Protein AF-A0A452TYU4-F1 (afdb_monomer)

Mean predicted aligned error: 11.3 Å

Organism: Ursus maritimus (NCBI:txid29073)

Radius of gyration: 19.96 Å; Cα contacts (8 Å, |Δi|>4): 278; chains: 1; bounding box: 40×35×86 Å

Nearest PDB structures (foldseek):
  3mff-assembly1_A  TM=8.839E-01  e=4.891E-10  Homo sapiens
  5sws-assembly1_D  TM=8.456E-01  e=1.668E-09  Mus musculus
  5m02-assembly1_G  TM=8.700E-01  e=4.070E-09  Mus musculus
  5m00-assembly1_G  TM=7.219E-01  e=1.577E-09  Mus musculus
  4y19-assembly1_D  TM=7.820E-01  e=5.087E-09  Homo sapiens

pLDDT: mean 77.25, std 19.52, range [31.3, 97.19]

Secondary structure (DSSP, 8-state):
-----EEEEEEEEEEE--S-------EEE-SEEEEETT--EEEEEE---SSEEEEEEEEE-TTS--EEEEEEETT-SEEEETTEEEEEETTTTEEEEEESS--GGG-EEEEEEEEE-----------------

Structure (mmCIF, N/CA/C/O backbone):
data_AF-A0A452TYU4-F1
#
_entry.id   AF-A0A452TYU4-F1
#
loop_
_atom_site.group_PDB
_atom_site.id
_atom_site.type_symbol
_atom_site.label_atom_id
_atom_site.label_alt_id
_atom_site.label_comp_id
_atom_site.label_asym_id
_atom_site.label_entity_id
_atom_site.label_seq_id
_atom_site.pdbx_PDB_ins_code
_atom_site.Cartn_x
_atom_site.Cartn_y
_atom_site.Cartn_z
_atom_site.occupancy
_atom_site.B_iso_or_equiv
_atom_site.auth_seq_id
_atom_site.auth_comp_id
_atom_site.auth_asym_id
_atom_site.auth_atom_id
_atom_site.pdbx_PDB_model_num
ATOM 1 N N . MET A 1 1 ? -8.936 6.038 33.066 1.00 39.97 1 MET A N 1
ATOM 2 C CA . MET A 1 1 ? -7.972 5.039 32.556 1.00 39.97 1 MET A CA 1
ATOM 3 C C . MET A 1 1 ? -8.302 4.795 31.084 1.00 39.97 1 MET A C 1
ATOM 5 O O . MET A 1 1 ? -9.260 4.090 30.797 1.00 39.97 1 MET A O 1
ATOM 9 N N . GLY A 1 2 ? -7.642 5.500 30.159 1.00 51.66 2 GLY A N 1
ATOM 10 C CA . GLY A 1 2 ? -7.923 5.370 28.723 1.00 51.66 2 GLY A CA 1
ATOM 11 C C . GLY A 1 2 ? -7.405 4.030 28.211 1.00 51.66 2 GLY A C 1
ATOM 12 O O . GLY A 1 2 ? -6.252 3.688 28.461 1.00 51.66 2 GLY A O 1
ATOM 13 N N . LYS A 1 3 ? -8.260 3.245 27.555 1.00 53.28 3 LYS A N 1
ATOM 14 C CA . LYS A 1 3 ? -7.844 2.005 26.896 1.00 53.28 3 LYS A CA 1
ATOM 15 C C . LYS A 1 3 ? -6.925 2.412 25.739 1.00 53.28 3 LYS A C 1
ATOM 17 O O . LYS A 1 3 ? -7.378 3.124 24.851 1.00 53.28 3 LYS A O 1
ATOM 22 N N . ASN A 1 4 ? -5.651 2.024 25.771 1.00 58.53 4 ASN A N 1
ATOM 23 C CA . ASN A 1 4 ? -4.775 2.178 24.609 1.00 58.53 4 ASN A CA 1
ATOM 24 C C . ASN A 1 4 ? -5.300 1.231 23.528 1.00 58.53 4 ASN A C 1
ATOM 26 O O . ASN A 1 4 ? -5.171 0.016 23.673 1.00 58.53 4 ASN A O 1
ATOM 30 N N . LEU A 1 5 ? -5.970 1.774 22.514 1.00 71.94 5 LEU A N 1
ATOM 31 C CA . LEU A 1 5 ? -6.495 0.987 21.409 1.00 71.94 5 LEU A CA 1
AT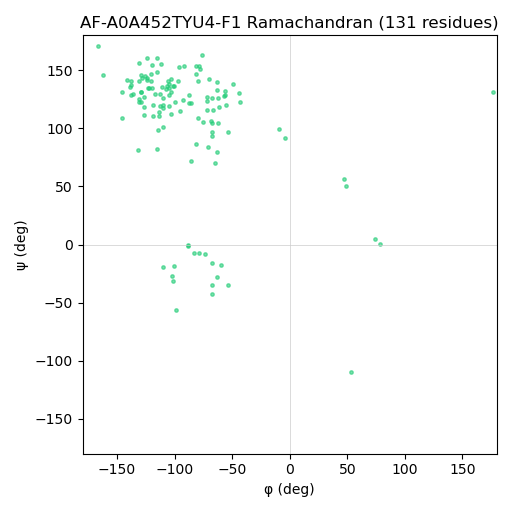OM 32 C C . LEU A 1 5 ? -5.400 0.866 20.344 1.00 71.94 5 LEU A C 1
ATOM 34 O O . LEU A 1 5 ? -4.842 1.865 19.888 1.00 71.94 5 LEU A O 1
ATOM 38 N N . GLU A 1 6 ? -5.044 -0.373 20.024 1.00 81.12 6 GLU A N 1
ATOM 39 C CA . GLU A 1 6 ? -3.992 -0.723 19.070 1.00 81.12 6 GLU A CA 1
ATOM 40 C C . GLU A 1 6 ? -4.639 -1.170 17.758 1.00 81.12 6 GLU A C 1
ATOM 42 O O . GLU A 1 6 ? -5.669 -1.845 17.768 1.00 81.12 6 GLU A O 1
ATOM 47 N N . SER A 1 7 ? -4.027 -0.798 16.638 1.00 79.81 7 SER A N 1
ATOM 48 C CA . SER A 1 7 ? -4.420 -1.239 15.302 1.00 79.81 7 SER A CA 1
ATOM 49 C C . SER A 1 7 ? -3.405 -2.230 14.760 1.00 79.81 7 SER A C 1
ATOM 51 O O . SER A 1 7 ? -2.200 -1.984 14.847 1.00 79.81 7 SER A O 1
ATOM 53 N N . LEU A 1 8 ? -3.889 -3.337 14.199 1.00 82.69 8 LEU A N 1
ATOM 54 C CA . LEU A 1 8 ? -3.044 -4.378 13.618 1.00 82.69 8 LEU A CA 1
ATOM 55 C C . LEU A 1 8 ? -3.060 -4.275 12.094 1.00 82.69 8 LEU A C 1
ATOM 57 O O . LEU A 1 8 ? -4.079 -4.545 11.459 1.00 82.69 8 LEU A O 1
ATOM 61 N N . LEU A 1 9 ? -1.924 -3.902 11.514 1.00 82.62 9 LEU A N 1
ATOM 62 C CA . LEU A 1 9 ? -1.751 -3.792 10.070 1.00 82.62 9 LEU A CA 1
ATOM 63 C C . LEU A 1 9 ? -0.925 -4.983 9.582 1.00 82.62 9 LEU A C 1
ATOM 65 O O . LEU A 1 9 ? 0.219 -5.168 10.002 1.00 82.62 9 LEU A O 1
ATOM 69 N N . LEU A 1 10 ? -1.509 -5.794 8.705 1.00 82.12 10 LEU A N 1
ATOM 70 C CA . LEU A 1 10 ? -0.835 -6.908 8.035 1.00 82.12 10 LEU A CA 1
ATOM 71 C C . LEU A 1 10 ? -0.556 -6.521 6.585 1.00 82.12 10 LEU A C 1
ATOM 73 O O . LEU A 1 10 ? -1.412 -5.899 5.967 1.00 82.12 10 LEU A O 1
ATOM 77 N N . SER A 1 11 ? 0.603 -6.881 6.036 1.00 78.69 11 SER A N 1
ATOM 78 C CA . SER A 1 11 ? 0.962 -6.550 4.650 1.00 78.69 11 SER A CA 1
ATOM 79 C C . SER A 1 11 ? 1.144 -7.810 3.790 1.00 78.69 11 SER A C 1
ATOM 81 O O . SER A 1 11 ? 1.821 -8.751 4.204 1.00 78.69 11 SER A O 1
ATOM 83 N N . LEU A 1 12 ? 0.489 -7.860 2.621 1.00 75.06 12 LEU A N 1
ATOM 84 C CA . LEU A 1 12 ? 0.662 -8.895 1.588 1.00 75.06 12 LEU A CA 1
ATOM 85 C C . LEU A 1 12 ? 0.916 -8.278 0.204 1.00 75.06 12 LEU A C 1
ATOM 87 O O . LEU A 1 12 ? 0.364 -7.232 -0.129 1.00 75.06 12 LEU A O 1
ATOM 91 N N . THR A 1 13 ? 1.725 -8.917 -0.641 1.00 65.81 13 THR A N 1
ATOM 92 C CA . THR A 1 13 ? 1.973 -8.417 -2.004 1.00 65.81 13 THR A CA 1
ATOM 93 C C . THR A 1 13 ? 1.652 -9.454 -3.060 1.00 65.81 13 THR A C 1
ATOM 95 O O . THR A 1 13 ? 1.950 -10.633 -2.883 1.00 65.81 13 THR A O 1
ATOM 98 N N . PHE A 1 14 ? 1.077 -9.002 -4.173 1.00 69.75 14 PHE A N 1
ATOM 99 C CA . PHE A 1 14 ? 0.751 -9.850 -5.314 1.00 69.75 14 PHE A CA 1
ATOM 100 C C . PHE A 1 14 ? 1.304 -9.250 -6.614 1.00 69.75 14 PHE A C 1
ATOM 102 O O . PHE A 1 14 ? 1.085 -8.072 -6.898 1.00 69.75 14 PHE A O 1
ATOM 109 N N . SER A 1 15 ? 1.985 -10.081 -7.409 1.00 68.81 15 SER A N 1
ATOM 110 C CA . SER A 1 15 ? 2.392 -9.774 -8.787 1.00 68.81 15 SER A CA 1
ATOM 111 C C . SER A 1 15 ? 1.404 -10.422 -9.756 1.00 68.81 15 SER A C 1
ATOM 113 O O . SER A 1 15 ? 1.199 -11.637 -9.704 1.00 68.81 15 SER A O 1
ATOM 115 N N . PHE A 1 16 ? 0.777 -9.629 -10.628 1.00 66.31 16 PHE A N 1
ATOM 116 C CA . PHE A 1 16 ? -0.094 -10.125 -11.698 1.00 66.31 16 PHE A CA 1
ATOM 117 C C . PHE A 1 16 ? 0.536 -9.795 -13.057 1.00 66.31 16 PHE A C 1
ATOM 119 O O . PHE A 1 16 ? 0.186 -8.806 -13.700 1.00 66.31 16 PHE A O 1
ATOM 126 N N . CYS A 1 17 ? 1.478 -10.636 -13.491 1.00 61.59 17 CYS A N 1
ATOM 127 C CA . CYS A 1 17 ? 2.111 -10.555 -14.809 1.00 61.59 17 CYS A CA 1
ATOM 128 C C . CYS A 1 17 ? 1.712 -11.785 -15.642 1.00 61.59 17 CYS A C 1
ATOM 130 O O . CYS A 1 17 ? 2.047 -12.921 -15.307 1.00 61.59 17 CYS A O 1
ATOM 132 N N . THR A 1 18 ? 0.960 -11.577 -16.727 1.00 56.34 18 THR A N 1
ATOM 133 C CA . THR A 1 18 ? 0.542 -12.640 -17.657 1.00 56.34 18 THR A CA 1
ATOM 134 C C . THR A 1 18 ? 1.624 -12.867 -18.716 1.00 56.34 18 THR A C 1
ATOM 136 O O . THR A 1 18 ? 1.476 -12.476 -19.867 1.00 56.34 18 THR A O 1
ATOM 139 N N . GLY A 1 19 ? 2.750 -13.459 -18.315 1.00 53.16 19 GLY A N 1
ATOM 140 C CA . GLY A 1 19 ? 3.853 -13.846 -19.203 1.00 53.16 19 GLY A CA 1
ATOM 141 C C . GLY A 1 19 ? 5.023 -14.416 -18.399 1.00 53.16 19 GLY A C 1
ATOM 142 O O . GLY A 1 19 ? 5.375 -13.831 -17.382 1.00 53.16 19 GLY A O 1
ATOM 143 N N . PHE A 1 20 ? 5.554 -15.577 -18.820 1.00 45.56 20 PHE A N 1
ATOM 144 C CA . PHE A 1 20 ? 6.578 -16.412 -18.155 1.00 45.56 20 PHE A CA 1
ATOM 145 C C . PHE A 1 20 ? 7.263 -15.775 -16.931 1.00 45.56 20 PHE A C 1
ATOM 147 O O . PHE A 1 20 ? 8.217 -15.005 -17.047 1.00 45.56 20 PHE A O 1
ATOM 154 N N . SER A 1 21 ? 6.798 -16.156 -15.743 1.00 46.94 21 SER A N 1
ATOM 155 C CA . SER A 1 21 ? 7.348 -15.733 -14.461 1.00 46.94 21 SER A CA 1
ATOM 156 C C . SER A 1 21 ? 8.755 -16.306 -14.256 1.00 46.94 21 SER A C 1
ATOM 158 O O . SER A 1 21 ? 8.937 -17.433 -13.798 1.00 46.94 21 SER A O 1
ATOM 160 N N . ARG A 1 22 ? 9.796 -15.522 -14.559 1.00 49.34 22 ARG A N 1
ATOM 161 C CA . ARG A 1 22 ? 11.106 -15.734 -13.925 1.00 49.34 22 ARG A CA 1
ATOM 162 C C . ARG A 1 22 ? 11.038 -15.103 -12.541 1.00 49.34 22 ARG A C 1
ATOM 164 O O . ARG A 1 22 ? 10.974 -13.886 -12.448 1.00 49.34 22 ARG A O 1
ATOM 171 N N . GLY A 1 23 ? 11.012 -15.970 -11.524 1.00 53.91 23 GLY A N 1
ATOM 172 C CA . GLY A 1 23 ? 11.017 -15.693 -10.081 1.00 53.91 23 GLY A CA 1
ATOM 173 C C . GLY A 1 23 ? 11.160 -14.225 -9.687 1.00 53.91 23 GLY A C 1
ATOM 174 O O . GLY A 1 23 ? 12.273 -13.732 -9.525 1.00 53.91 23 GLY A O 1
ATOM 175 N N . GLU A 1 24 ? 10.024 -13.552 -9.521 1.00 52.56 24 GLU A N 1
ATOM 176 C CA . GLU A 1 24 ? 9.966 -12.237 -8.895 1.00 52.56 24 GLU A CA 1
ATOM 177 C C . GLU A 1 24 ? 9.874 -12.416 -7.379 1.00 52.56 24 GLU A C 1
ATOM 179 O O . GLU A 1 24 ? 8.956 -13.064 -6.874 1.00 52.56 24 GLU A O 1
ATOM 184 N N . THR A 1 25 ? 10.833 -11.847 -6.653 1.00 52.38 25 THR A N 1
ATOM 185 C CA . THR A 1 25 ? 10.807 -11.793 -5.190 1.00 52.38 25 THR A CA 1
ATOM 186 C C . THR A 1 25 ? 10.209 -10.458 -4.781 1.00 52.38 25 THR A C 1
ATOM 188 O O . THR A 1 25 ? 10.793 -9.408 -5.044 1.00 52.38 25 THR A O 1
ATOM 191 N N . VAL A 1 26 ? 9.047 -10.504 -4.138 1.00 50.97 26 VAL A N 1
ATOM 192 C CA . VAL A 1 26 ? 8.345 -9.321 -3.648 1.00 50.97 26 VAL A CA 1
ATOM 193 C C . VAL A 1 26 ? 8.406 -9.322 -2.130 1.00 50.97 26 VAL A C 1
ATOM 195 O O . VAL A 1 26 ? 8.055 -10.316 -1.497 1.00 50.97 26 VAL A O 1
ATOM 198 N N . GLU A 1 27 ? 8.886 -8.227 -1.546 1.00 56.81 27 GLU A N 1
ATOM 199 C CA . GLU A 1 27 ? 9.069 -8.116 -0.103 1.00 56.81 27 GLU A CA 1
ATOM 200 C C . GLU A 1 27 ? 8.362 -6.866 0.426 1.00 56.81 27 GLU A C 1
ATOM 202 O O . GLU A 1 27 ? 8.686 -5.733 0.059 1.00 56.81 27 GLU A O 1
ATOM 207 N N . GLN A 1 28 ? 7.390 -7.091 1.309 1.00 52.03 28 GLN A N 1
ATOM 208 C CA . GLN A 1 28 ? 6.737 -6.048 2.086 1.00 52.03 28 GLN A CA 1
ATOM 209 C C . GLN A 1 28 ? 7.202 -6.112 3.535 1.00 52.03 28 GLN A C 1
ATOM 211 O O . GLN A 1 28 ? 7.297 -7.184 4.138 1.00 52.03 28 GLN A O 1
ATOM 216 N N . ARG A 1 29 ? 7.491 -4.944 4.109 1.00 64.31 29 ARG A N 1
ATOM 217 C CA . ARG A 1 29 ? 7.891 -4.822 5.511 1.00 64.31 29 ARG A CA 1
ATOM 218 C C . ARG A 1 29 ? 7.207 -3.625 6.176 1.00 64.31 29 ARG A C 1
ATOM 220 O O . ARG A 1 29 ? 7.142 -2.548 5.572 1.00 64.31 29 ARG A O 1
ATOM 227 N N . PRO A 1 30 ? 6.782 -3.773 7.444 1.00 64.38 30 PRO A N 1
ATOM 228 C CA . PRO A 1 30 ? 6.762 -5.012 8.239 1.00 64.38 30 PRO A CA 1
ATOM 229 C C . PRO A 1 30 ? 5.582 -5.929 7.859 1.00 64.38 30 PRO A C 1
ATOM 231 O O . PRO A 1 30 ? 4.520 -5.450 7.464 1.00 64.38 30 PRO A O 1
ATOM 234 N N . SER A 1 31 ? 5.743 -7.245 8.022 1.00 71.94 31 SER A N 1
ATOM 235 C CA . SER A 1 31 ? 4.667 -8.233 7.809 1.00 71.94 31 SER A CA 1
ATOM 236 C C . SER A 1 31 ? 3.502 -8.054 8.787 1.00 71.94 31 SER A C 1
ATOM 238 O O . SER A 1 31 ? 2.357 -8.387 8.486 1.00 71.94 31 SER A O 1
ATOM 240 N N . THR A 1 32 ? 3.785 -7.511 9.970 1.00 75.06 32 THR A N 1
ATOM 241 C CA . THR A 1 32 ? 2.798 -7.160 10.989 1.00 75.06 32 THR A CA 1
ATOM 242 C C . THR A 1 32 ? 3.258 -5.910 11.727 1.00 75.06 32 THR A C 1
ATOM 244 O O . THR A 1 32 ? 4.403 -5.840 12.174 1.00 75.06 32 THR A O 1
ATOM 247 N N . LEU A 1 33 ? 2.368 -4.932 11.878 1.00 81.88 33 LEU A N 1
ATOM 248 C CA . LEU A 1 33 ? 2.618 -3.703 12.621 1.00 81.88 33 LEU A CA 1
ATOM 249 C C . LEU A 1 33 ? 1.485 -3.461 13.621 1.00 81.88 33 LEU A C 1
ATOM 251 O O . LEU A 1 33 ? 0.327 -3.362 13.223 1.00 81.88 33 LEU A O 1
ATOM 255 N N . SER A 1 34 ? 1.830 -3.345 14.906 1.00 84.44 34 SER A N 1
ATOM 256 C CA . SER A 1 34 ? 0.921 -2.825 15.935 1.00 84.44 34 SER A CA 1
ATOM 257 C C . SER A 1 34 ? 1.144 -1.328 16.067 1.00 84.44 34 SER A C 1
ATOM 259 O O . SER A 1 34 ? 2.271 -0.886 16.302 1.00 84.44 34 SER A O 1
ATOM 261 N N . VAL A 1 35 ? 0.081 -0.550 15.903 1.00 84.44 35 VAL A N 1
ATOM 262 C CA . VAL A 1 35 ? 0.136 0.911 15.918 1.00 84.44 35 VAL A CA 1
ATOM 263 C C . VAL A 1 35 ? -0.862 1.439 16.928 1.00 84.44 35 VAL A C 1
ATOM 265 O O . VAL A 1 35 ? -2.056 1.156 16.848 1.00 84.44 35 VAL A O 1
ATOM 268 N N . ARG A 1 36 ? -0.386 2.285 17.838 1.00 86.69 36 ARG A N 1
ATOM 269 C CA . ARG A 1 36 ? -1.263 3.027 18.742 1.00 86.69 36 ARG A CA 1
ATOM 270 C C . ARG A 1 36 ? -2.164 3.969 17.967 1.00 86.69 36 ARG A C 1
ATOM 272 O O . ARG A 1 36 ? -1.696 4.667 17.066 1.00 86.69 36 ARG A O 1
ATOM 279 N N . GLN A 1 37 ? -3.416 4.058 18.397 1.00 88.00 37 GLN A N 1
ATOM 280 C CA . GLN A 1 37 ? -4.345 5.046 17.871 1.00 88.00 37 GLN A CA 1
ATOM 281 C C . GLN A 1 37 ? -3.726 6.458 17.865 1.00 88.00 37 GLN A C 1
ATOM 283 O O . GLN A 1 37 ? -3.027 6.860 18.802 1.00 88.00 37 GLN A O 1
ATOM 288 N N . GLY A 1 38 ? -3.956 7.195 16.782 1.00 87.88 38 GLY A N 1
ATOM 289 C CA . GLY A 1 38 ? -3.453 8.551 16.573 1.00 87.88 38 GLY A CA 1
ATOM 290 C C . GLY A 1 38 ? -1.988 8.646 16.145 1.00 87.88 38 GLY A C 1
ATOM 291 O O . GLY A 1 38 ? -1.468 9.744 15.956 1.00 87.88 38 GLY A O 1
ATOM 292 N N . ARG A 1 39 ? -1.284 7.518 15.983 1.00 90.94 39 ARG A N 1
ATOM 293 C CA . ARG A 1 39 ? 0.075 7.496 15.420 1.00 90.94 39 ARG A CA 1
ATOM 294 C C . ARG A 1 39 ? 0.034 7.283 13.917 1.00 90.94 39 ARG A C 1
ATOM 296 O O . ARG A 1 39 ? -0.896 6.680 13.388 1.00 90.94 39 ARG A O 1
ATOM 303 N N . SER A 1 40 ? 1.066 7.759 13.235 1.00 92.56 40 SER A N 1
ATOM 304 C CA . SER A 1 40 ? 1.257 7.459 11.821 1.00 92.56 40 SER A CA 1
ATOM 305 C C . SER A 1 40 ? 1.904 6.090 11.647 1.00 92.56 40 SER A C 1
ATOM 307 O O . SER A 1 40 ? 2.741 5.680 12.455 1.00 92.56 40 SER A O 1
ATOM 309 N N . SER A 1 41 ? 1.544 5.404 10.573 1.00 90.94 41 SER A N 1
ATOM 310 C CA . SER A 1 41 ? 2.110 4.118 10.188 1.00 90.94 41 SER A CA 1
ATOM 311 C C . SER A 1 41 ? 2.515 4.116 8.722 1.00 90.94 41 SER A C 1
ATOM 313 O O . SER A 1 41 ? 2.035 4.930 7.932 1.00 90.94 41 SER A O 1
ATOM 315 N N . VAL A 1 42 ? 3.455 3.236 8.378 1.00 92.44 42 VAL A N 1
ATOM 316 C CA . VAL A 1 42 ? 3.993 3.117 7.021 1.00 92.44 42 VAL A CA 1
ATOM 317 C C . VAL A 1 42 ? 4.100 1.646 6.652 1.00 92.44 42 VAL A C 1
ATOM 319 O O . VAL A 1 42 ? 4.690 0.859 7.394 1.00 92.44 42 VAL A O 1
ATOM 322 N N . ILE A 1 43 ? 3.560 1.295 5.490 1.00 91.75 43 ILE A N 1
ATOM 323 C CA . ILE A 1 43 ? 3.662 -0.029 4.883 1.00 91.75 43 ILE A CA 1
ATOM 324 C C . ILE A 1 43 ? 4.505 0.114 3.619 1.00 91.75 43 ILE A C 1
ATOM 326 O O . ILE A 1 43 ? 4.143 0.865 2.715 1.00 91.75 43 ILE A O 1
ATOM 330 N N . ASN A 1 44 ? 5.643 -0.579 3.562 1.00 90.00 44 ASN A N 1
ATOM 331 C CA . ASN A 1 44 ? 6.582 -0.501 2.443 1.00 90.00 44 ASN A CA 1
ATOM 332 C C . ASN A 1 44 ? 6.492 -1.742 1.566 1.00 90.00 44 ASN A C 1
ATOM 334 O O . ASN A 1 44 ? 6.469 -2.847 2.099 1.00 90.00 44 ASN A O 1
ATOM 338 N N . CYS A 1 45 ? 6.534 -1.548 0.252 1.00 87.31 45 CYS A N 1
ATOM 339 C CA . CYS A 1 45 ? 6.518 -2.569 -0.785 1.00 87.31 45 CYS A CA 1
ATOM 340 C C . CYS A 1 45 ? 7.646 -2.311 -1.791 1.00 87.31 45 CYS A C 1
ATOM 342 O O . CYS A 1 45 ? 7.661 -1.273 -2.454 1.00 87.31 45 CYS A O 1
ATOM 344 N N . SER A 1 46 ? 8.529 -3.288 -1.972 1.00 85.88 46 SER A N 1
ATOM 345 C CA . SER A 1 46 ? 9.494 -3.297 -3.076 1.00 85.88 46 SER A CA 1
ATOM 346 C C . SER A 1 46 ? 9.009 -4.230 -4.181 1.00 85.88 46 SER A C 1
ATOM 348 O O . SER A 1 46 ? 8.551 -5.332 -3.889 1.00 85.88 46 SER A O 1
ATOM 350 N N . TYR A 1 47 ? 9.120 -3.809 -5.440 1.00 80.81 47 TYR A N 1
ATOM 351 C CA . TYR A 1 47 ? 8.736 -4.608 -6.609 1.00 80.81 47 TYR A CA 1
ATOM 352 C C . TYR A 1 47 ? 9.918 -4.766 -7.580 1.00 80.81 47 TYR A C 1
ATOM 354 O O . TYR A 1 47 ? 10.902 -4.034 -7.501 1.00 80.81 47 TYR A O 1
ATOM 362 N N . SER A 1 48 ? 9.877 -5.754 -8.473 1.00 74.56 48 SER A N 1
ATOM 363 C CA . SER A 1 48 ? 10.982 -6.043 -9.408 1.00 74.56 48 SER A CA 1
ATOM 364 C C . SER A 1 48 ? 10.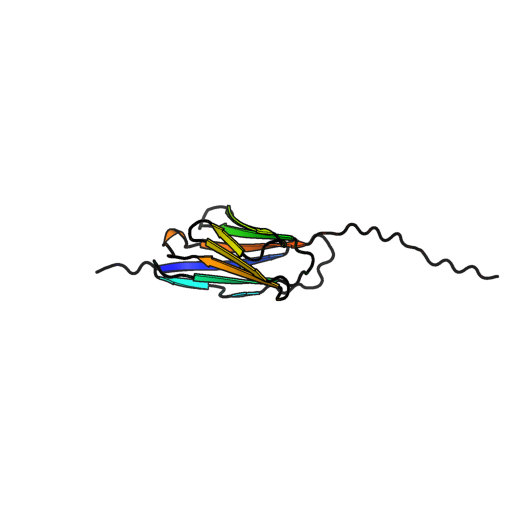740 -5.523 -10.821 1.00 74.56 48 SER A C 1
ATOM 366 O O . SER A 1 48 ? 11.696 -5.139 -11.505 1.00 74.56 48 SER A O 1
ATOM 368 N N . ASP A 1 49 ? 9.479 -5.477 -11.244 1.00 76.38 49 ASP A N 1
ATOM 369 C CA . ASP A 1 49 ? 9.110 -5.115 -12.605 1.00 76.38 49 ASP A CA 1
ATOM 370 C C . ASP A 1 49 ? 9.349 -3.626 -12.915 1.00 76.38 49 ASP A C 1
ATOM 372 O O . ASP A 1 49 ? 9.130 -2.734 -12.100 1.00 76.38 49 ASP A O 1
ATOM 376 N N . SER A 1 50 ? 9.793 -3.343 -14.138 1.00 72.06 50 SER A N 1
ATOM 377 C CA . SER A 1 50 ? 10.039 -1.980 -14.630 1.00 72.06 50 SER A CA 1
ATOM 378 C C . SER A 1 50 ? 8.911 -1.443 -15.517 1.00 72.06 50 SER A C 1
ATOM 380 O O . SER A 1 50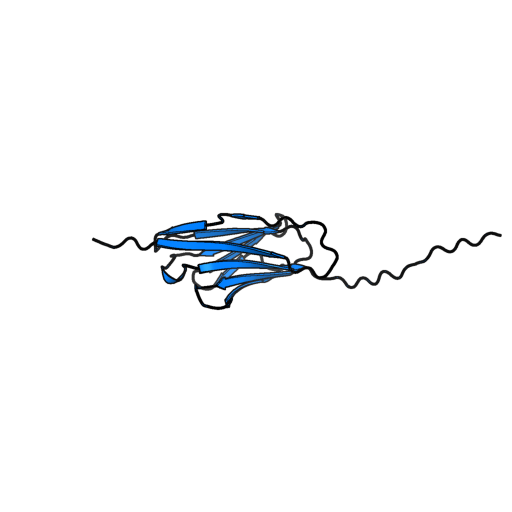 ? 8.791 -0.221 -15.684 1.00 72.06 50 SER A O 1
ATOM 382 N N . ALA A 1 51 ? 8.066 -2.336 -16.043 1.00 77.38 51 ALA A N 1
ATOM 383 C CA . ALA A 1 51 ? 6.969 -2.028 -16.956 1.00 77.38 51 ALA A CA 1
ATOM 384 C C . ALA A 1 51 ? 5.651 -1.696 -16.237 1.00 77.38 51 ALA A C 1
ATOM 386 O O . ALA A 1 51 ? 4.655 -1.380 -16.887 1.00 77.38 51 ALA A O 1
ATOM 387 N N . SER A 1 52 ? 5.632 -1.744 -14.906 1.00 81.19 52 SER A N 1
ATOM 388 C CA . SER A 1 52 ? 4.425 -1.524 -14.123 1.00 81.19 52 SER A CA 1
ATOM 389 C C . SER A 1 52 ? 3.933 -0.080 -14.212 1.00 81.19 52 SER A C 1
ATOM 391 O O . SER A 1 52 ? 4.669 0.876 -13.938 1.00 81.19 52 SER A O 1
ATOM 393 N N . VAL A 1 53 ? 2.663 0.079 -14.597 1.00 85.06 53 VAL A N 1
ATOM 394 C CA . VAL A 1 53 ? 2.030 1.392 -14.829 1.00 85.06 53 VAL A CA 1
ATOM 395 C C . VAL A 1 53 ? 0.977 1.770 -13.790 1.00 85.06 53 VAL A C 1
ATOM 397 O O . VAL A 1 53 ? 0.655 2.952 -13.646 1.00 85.06 53 VAL A O 1
ATOM 400 N N . TYR A 1 54 ? 0.453 0.789 -13.058 1.00 87.56 54 TYR A N 1
ATOM 401 C CA . TYR A 1 54 ? -0.668 0.951 -12.138 1.00 87.56 54 TYR A CA 1
ATOM 402 C C . TYR A 1 54 ? -0.423 0.179 -10.841 1.00 87.56 54 TYR A C 1
ATOM 404 O O . TYR A 1 54 ? -0.113 -1.013 -10.884 1.00 87.56 54 TYR A O 1
ATOM 412 N N . PHE A 1 55 ? -0.571 0.871 -9.709 1.00 90.75 55 PHE A N 1
ATOM 413 C CA . PHE A 1 55 ? -0.216 0.373 -8.381 1.00 90.75 55 PHE A CA 1
ATOM 414 C C . PHE A 1 55 ? -1.362 0.614 -7.383 1.00 90.75 55 PHE A C 1
ATOM 416 O O . PHE A 1 55 ? -1.349 1.619 -6.661 1.00 90.75 55 PHE A O 1
ATOM 423 N N . PRO A 1 56 ? -2.398 -0.244 -7.355 1.00 92.19 56 PRO A N 1
ATOM 424 C CA . PRO A 1 56 ? -3.453 -0.147 -6.358 1.00 92.19 56 PRO A CA 1
ATOM 425 C C . PRO A 1 56 ? -3.029 -0.744 -5.014 1.00 92.19 56 PRO A C 1
ATOM 427 O O . PRO A 1 56 ? -2.413 -1.809 -4.932 1.00 92.19 56 PRO A O 1
ATOM 430 N N . TRP A 1 57 ? -3.446 -0.064 -3.956 1.00 93.44 57 TRP A N 1
ATOM 431 C CA . TRP A 1 57 ? -3.511 -0.570 -2.598 1.00 93.44 57 TRP A CA 1
ATOM 432 C C . TRP A 1 57 ? -4.935 -0.972 -2.272 1.00 93.44 57 TRP A C 1
ATOM 434 O O . TRP A 1 57 ? -5.889 -0.238 -2.533 1.00 93.44 57 TRP A O 1
ATOM 444 N N . TYR A 1 58 ? -5.065 -2.116 -1.628 1.00 92.56 58 TYR A N 1
ATOM 445 C CA . TYR A 1 58 ? -6.321 -2.625 -1.123 1.00 92.56 58 TYR A CA 1
ATOM 446 C C . TYR A 1 58 ? -6.254 -2.799 0.386 1.00 92.56 58 TYR A C 1
ATOM 448 O O . TYR A 1 58 ? -5.191 -3.036 0.962 1.00 92.56 58 TYR A O 1
ATOM 456 N N . LYS A 1 59 ? -7.429 -2.732 1.003 1.00 93.88 59 LYS A N 1
ATOM 457 C CA . LYS A 1 59 ? -7.673 -3.052 2.404 1.00 93.88 59 LYS A CA 1
ATOM 458 C C . LYS A 1 59 ? -8.684 -4.192 2.476 1.00 93.88 59 LYS A C 1
ATOM 460 O O . LYS A 1 59 ? -9.715 -4.162 1.802 1.00 93.88 59 LYS A O 1
ATOM 465 N N . GLN A 1 60 ? -8.412 -5.180 3.315 1.00 92.75 60 GLN A N 1
ATOM 466 C CA .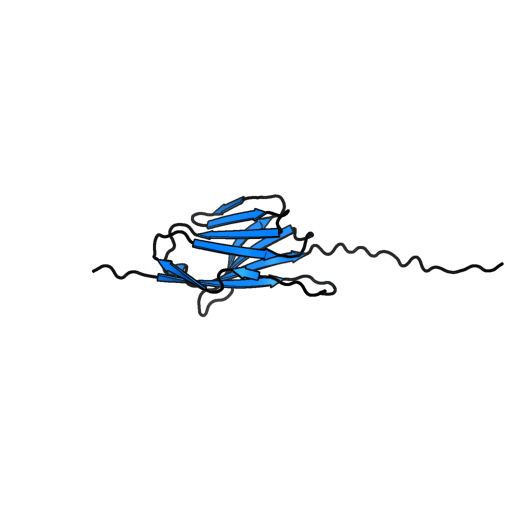 GLN A 1 60 ? -9.318 -6.276 3.622 1.00 92.75 60 GLN A CA 1
ATOM 467 C C . GLN A 1 60 ? -9.502 -6.393 5.133 1.00 92.75 60 GLN A C 1
ATOM 469 O O . GLN A 1 60 ? -8.598 -6.768 5.878 1.00 92.75 60 GLN A O 1
ATOM 474 N N . GLU A 1 61 ? -10.713 -6.075 5.569 1.00 91.50 61 GLU A N 1
ATOM 475 C CA . GLU A 1 61 ? -11.161 -6.277 6.944 1.00 91.50 61 GLU A CA 1
ATOM 476 C C . GLU A 1 61 ? -11.540 -7.745 7.169 1.00 91.50 61 GLU A C 1
ATOM 478 O O . GLU A 1 61 ? -11.957 -8.445 6.240 1.00 91.50 61 GLU A O 1
ATOM 483 N N . LEU A 1 62 ? -11.435 -8.211 8.415 1.00 86.50 62 LEU A N 1
ATOM 484 C CA . LEU A 1 62 ? -11.769 -9.588 8.771 1.00 86.50 62 LEU A CA 1
ATOM 485 C C . LEU A 1 62 ? -13.217 -9.925 8.371 1.00 86.50 62 LEU A C 1
ATOM 487 O O . LEU A 1 62 ? -14.153 -9.197 8.697 1.00 86.50 62 LEU A O 1
ATOM 491 N N . GLY A 1 63 ? -13.396 -11.034 7.648 1.00 88.38 63 GLY A N 1
ATOM 492 C CA . GLY A 1 63 ? -14.708 -11.484 7.171 1.00 88.38 63 GLY A CA 1
ATOM 493 C C . GLY A 1 63 ? -15.284 -10.677 6.001 1.00 88.38 63 GLY A C 1
ATOM 494 O O . GLY A 1 63 ? -16.414 -10.937 5.592 1.00 88.38 63 GLY A O 1
ATOM 495 N N . LYS A 1 64 ? -14.537 -9.715 5.442 1.00 91.31 64 LYS A N 1
ATOM 496 C CA . LYS A 1 64 ? -14.944 -8.930 4.269 1.00 91.31 64 LYS A CA 1
ATOM 497 C C . LYS A 1 64 ? -14.027 -9.212 3.076 1.00 91.31 64 LYS A C 1
ATOM 499 O O . LYS A 1 64 ? -12.920 -9.730 3.220 1.00 91.31 64 LYS A O 1
ATOM 504 N N . GLY A 1 65 ? -14.512 -8.884 1.881 1.00 90.62 65 GLY A N 1
ATOM 505 C CA . GLY A 1 65 ? -13.710 -8.950 0.660 1.00 90.62 65 GLY A CA 1
ATOM 506 C C . GLY A 1 65 ? -12.718 -7.780 0.531 1.00 90.62 65 GLY A C 1
ATOM 507 O O . GLY A 1 65 ? -12.898 -6.755 1.198 1.00 90.62 65 GLY A O 1
ATOM 508 N N . PRO A 1 66 ? -11.706 -7.915 -0.347 1.00 91.88 66 PRO A N 1
ATOM 509 C CA . PRO A 1 66 ? -10.853 -6.825 -0.822 1.00 91.88 66 PRO A CA 1
ATOM 510 C C . PRO A 1 66 ? -11.620 -5.553 -1.194 1.00 91.88 66 PRO A C 1
ATOM 512 O O . PRO A 1 66 ? -12.564 -5.606 -1.982 1.00 91.88 66 PRO A O 1
ATOM 515 N N . ARG A 1 67 ? -11.183 -4.394 -0.691 1.00 94.31 67 ARG A N 1
ATOM 516 C CA . ARG A 1 67 ? -11.662 -3.076 -1.135 1.00 94.31 67 ARG A CA 1
ATOM 517 C C . ARG A 1 67 ? -10.497 -2.237 -1.617 1.00 94.31 67 ARG A C 1
ATOM 519 O O . ARG A 1 67 ? -9.468 -2.194 -0.947 1.00 94.31 67 ARG A O 1
ATOM 526 N N . LEU A 1 68 ? -10.662 -1.583 -2.765 1.00 93.56 68 LEU A N 1
ATOM 527 C CA . LEU A 1 68 ? -9.678 -0.619 -3.245 1.00 93.56 68 LEU A CA 1
ATOM 528 C C . LEU A 1 68 ? -9.597 0.529 -2.237 1.00 93.56 68 LEU A C 1
ATOM 530 O O . LEU A 1 68 ? -10.623 1.103 -1.876 1.00 93.56 68 LEU A O 1
ATOM 534 N N . LEU A 1 69 ? -8.385 0.812 -1.775 1.00 94.31 69 LEU A N 1
ATOM 535 C CA . LEU A 1 69 ? -8.111 1.847 -0.792 1.00 94.31 69 LEU A CA 1
ATOM 536 C C . LEU A 1 69 ? -7.627 3.124 -1.485 1.00 94.31 69 LEU A C 1
ATOM 538 O O . LEU A 1 69 ? -8.224 4.176 -1.316 1.00 94.31 69 LEU A O 1
ATOM 542 N N . ILE A 1 70 ? -6.560 3.018 -2.277 1.00 95.56 70 ILE A N 1
ATOM 543 C CA . ILE A 1 70 ? -5.963 4.123 -3.036 1.00 95.56 70 ILE A CA 1
ATOM 544 C C . ILE A 1 70 ? -5.077 3.543 -4.141 1.00 95.56 70 ILE A C 1
ATOM 546 O O . ILE A 1 70 ? -4.457 2.502 -3.960 1.00 95.56 70 ILE A O 1
ATOM 550 N N . ASP A 1 71 ? -4.993 4.197 -5.293 1.00 93.38 71 ASP A N 1
ATOM 551 C CA . ASP A 1 71 ? -4.163 3.763 -6.421 1.00 93.38 71 ASP A CA 1
ATOM 552 C C . ASP A 1 71 ? -3.208 4.855 -6.888 1.00 93.38 71 ASP A C 1
ATOM 554 O O . ASP A 1 71 ? -3.589 6.017 -6.911 1.00 93.38 71 ASP A O 1
ATOM 558 N N . ILE A 1 72 ? -2.003 4.513 -7.332 1.00 94.19 72 ILE A N 1
ATOM 559 C CA . ILE A 1 72 ? -1.093 5.477 -7.960 1.00 94.19 72 ILE A CA 1
ATOM 560 C C . ILE A 1 72 ? -0.677 4.996 -9.353 1.00 94.19 72 ILE A C 1
ATOM 562 O O . ILE A 1 72 ? -0.519 3.798 -9.599 1.00 94.19 72 ILE A O 1
ATOM 566 N N . ARG A 1 73 ? -0.533 5.935 -10.293 1.00 91.69 73 ARG A N 1
ATOM 567 C CA . ARG A 1 73 ? -0.042 5.663 -11.653 1.00 91.69 73 ARG A CA 1
ATOM 568 C C . ARG A 1 73 ? 1.449 5.954 -11.744 1.00 91.69 73 ARG A C 1
ATOM 570 O O . ARG A 1 73 ? 1.948 6.836 -11.055 1.00 91.69 73 ARG A O 1
ATOM 577 N N . SER A 1 74 ? 2.144 5.282 -12.658 1.00 89.25 74 SER A N 1
ATOM 578 C CA . SER A 1 74 ? 3.589 5.458 -12.881 1.00 89.25 74 SER A CA 1
ATOM 579 C C . SER A 1 74 ? 4.020 6.879 -13.271 1.00 89.25 74 SER A C 1
ATOM 581 O O . SER A 1 74 ? 5.201 7.205 -13.163 1.00 89.25 74 SER A O 1
ATOM 583 N N . SER A 1 75 ? 3.087 7.724 -13.717 1.00 90.31 75 SER A N 1
ATOM 584 C CA . SER A 1 75 ? 3.314 9.143 -14.009 1.00 90.31 75 SER A CA 1
ATOM 585 C C . SER A 1 75 ? 3.343 10.036 -12.763 1.00 90.31 75 SER A C 1
ATOM 587 O O . SER A 1 75 ? 3.620 11.225 -12.882 1.00 90.31 75 SER A O 1
ATOM 589 N N . MET A 1 76 ? 3.015 9.499 -11.586 1.00 94.44 76 MET A N 1
ATOM 590 C CA . MET A 1 76 ? 2.933 10.227 -10.321 1.00 94.44 76 MET A CA 1
ATOM 591 C C . MET A 1 76 ? 3.992 9.716 -9.344 1.00 94.44 76 MET A C 1
ATOM 593 O O . MET A 1 76 ? 4.331 8.536 -9.343 1.00 94.44 76 MET A O 1
ATOM 597 N N . THR A 1 77 ? 4.486 10.599 -8.478 1.00 95.75 77 THR A N 1
ATOM 598 C CA . THR A 1 77 ? 5.403 10.241 -7.380 1.00 95.75 77 THR A CA 1
ATOM 599 C C . THR A 1 77 ? 4.701 10.178 -6.030 1.00 95.75 77 THR A C 1
ATOM 601 O O . THR A 1 77 ? 5.136 9.445 -5.150 1.00 95.75 77 THR A O 1
ATOM 604 N N . THR A 1 78 ? 3.609 10.929 -5.874 1.00 96.94 78 THR A N 1
ATOM 605 C CA . THR A 1 78 ? 2.833 11.026 -4.637 1.00 96.94 78 THR A CA 1
ATOM 606 C C . THR A 1 78 ? 1.351 11.096 -4.974 1.00 96.94 78 THR A C 1
ATOM 608 O O . THR A 1 78 ? 0.969 11.763 -5.939 1.00 96.94 78 THR A O 1
ATOM 611 N N . LYS A 1 79 ? 0.511 10.437 -4.177 1.00 97.19 79 LYS A N 1
ATOM 612 C CA . LYS A 1 79 ? -0.941 10.629 -4.179 1.00 97.19 79 LYS A CA 1
ATOM 613 C C . LYS A 1 79 ? -1.454 10.645 -2.749 1.00 97.19 79 LYS A C 1
ATOM 615 O O . LYS A 1 79 ? -1.046 9.815 -1.943 1.00 97.19 79 LYS A O 1
ATOM 620 N N . GLU A 1 80 ? -2.359 11.565 -2.462 1.00 97.19 80 GLU A N 1
ATOM 621 C CA . GLU A 1 80 ? -2.963 11.728 -1.145 1.00 97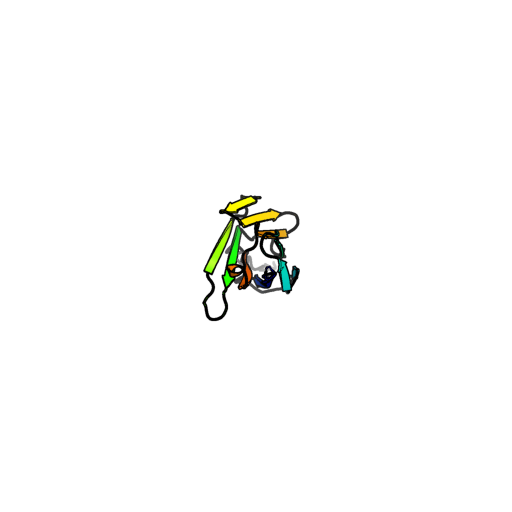.19 80 GLU A CA 1
ATOM 622 C C . GLU A 1 80 ? -4.476 11.551 -1.238 1.00 97.19 80 GLU A C 1
ATOM 624 O O . GLU A 1 80 ? -5.101 11.992 -2.204 1.00 97.19 80 GLU A O 1
ATOM 629 N N . ASP A 1 81 ? -5.046 10.895 -0.235 1.00 95.06 81 ASP A N 1
ATOM 630 C CA . ASP A 1 81 ? -6.485 10.821 -0.011 1.00 95.06 81 ASP A CA 1
ATOM 631 C C . ASP A 1 81 ? -6.759 10.800 1.495 1.00 95.06 81 ASP A C 1
ATOM 633 O O . ASP A 1 81 ? -6.470 9.823 2.188 1.00 95.06 81 ASP A O 1
ATOM 637 N N . GLN A 1 82 ? -7.297 11.901 2.020 1.00 94.19 82 GLN A N 1
ATOM 638 C CA . GLN A 1 82 ? -7.580 12.079 3.446 1.00 94.19 82 GLN A CA 1
ATOM 639 C C . GLN A 1 82 ? -6.352 11.805 4.339 1.00 94.19 82 GLN A C 1
ATOM 641 O O . GLN A 1 82 ? -5.410 12.592 4.365 1.00 94.19 82 GLN A O 1
ATOM 646 N N . ARG A 1 83 ? -6.376 10.702 5.099 1.00 95.50 83 ARG A N 1
ATOM 647 C CA . ARG A 1 83 ? -5.305 10.261 6.006 1.00 95.50 83 ARG A CA 1
ATOM 648 C C . ARG A 1 83 ? -4.259 9.386 5.311 1.00 95.50 83 ARG A C 1
ATOM 650 O O . ARG A 1 83 ? -3.335 8.915 5.971 1.00 95.50 83 ARG A O 1
ATOM 657 N N . LEU A 1 84 ? -4.426 9.112 4.021 1.00 96.06 84 LEU A N 1
ATOM 658 C CA . LEU A 1 84 ? -3.594 8.198 3.255 1.00 96.06 84 LEU A CA 1
ATOM 659 C C . LEU A 1 84 ? -2.652 8.970 2.340 1.00 96.06 84 LEU A C 1
ATOM 661 O O . LEU A 1 84 ? -3.075 9.857 1.601 1.00 96.06 84 LEU A O 1
ATOM 665 N N . THR A 1 85 ? -1.389 8.562 2.320 1.00 97.06 85 THR A N 1
ATOM 666 C CA . THR A 1 85 ? -0.402 9.055 1.358 1.00 97.06 85 THR A CA 1
ATOM 667 C C . THR A 1 85 ? 0.324 7.876 0.738 1.00 97.06 85 THR A C 1
ATOM 669 O O . THR A 1 85 ? 0.905 7.054 1.441 1.00 97.06 85 THR A O 1
ATOM 672 N N . VAL A 1 86 ? 0.318 7.796 -0.587 1.00 96.44 86 VAL A N 1
ATOM 673 C CA . VAL A 1 86 ? 1.093 6.816 -1.344 1.00 96.44 86 VAL A CA 1
ATOM 674 C C . VAL A 1 86 ? 2.286 7.505 -1.978 1.00 96.44 86 VAL A C 1
ATOM 676 O O . VAL A 1 86 ? 2.112 8.501 -2.680 1.00 96.44 86 VAL A O 1
ATOM 679 N N . LEU A 1 87 ? 3.481 6.951 -1.773 1.00 96.38 87 LEU A N 1
ATOM 680 C CA . LEU A 1 87 ? 4.712 7.395 -2.424 1.00 96.38 87 LEU A CA 1
ATOM 681 C C . LEU A 1 87 ? 5.212 6.313 -3.375 1.00 96.38 87 LEU A C 1
ATOM 683 O O . LEU A 1 87 ? 5.351 5.156 -2.982 1.00 96.38 87 LEU A O 1
ATOM 687 N N . LEU A 1 88 ? 5.511 6.698 -4.613 1.00 94.25 88 LEU A N 1
ATOM 688 C CA . LEU A 1 88 ? 6.055 5.830 -5.649 1.00 94.25 88 LEU A CA 1
ATOM 689 C C . LEU A 1 88 ? 7.429 6.335 -6.091 1.00 94.25 88 LEU A C 1
ATOM 691 O O . LEU A 1 88 ? 7.571 7.427 -6.641 1.00 94.25 88 LEU A O 1
ATOM 695 N N . ASN A 1 89 ? 8.440 5.488 -5.922 1.00 92.94 89 ASN A N 1
ATOM 696 C CA . ASN A 1 89 ? 9.772 5.674 -6.475 1.00 92.94 89 ASN A CA 1
ATOM 697 C C . ASN A 1 89 ? 10.052 4.578 -7.506 1.00 92.94 89 ASN A C 1
ATOM 699 O O . ASN A 1 89 ? 10.453 3.466 -7.166 1.00 92.94 89 ASN A O 1
ATOM 703 N N . ARG A 1 90 ? 9.874 4.912 -8.787 1.00 88.12 90 ARG A N 1
ATOM 704 C CA . ARG A 1 90 ? 10.082 3.962 -9.889 1.00 88.12 90 ARG A CA 1
ATOM 705 C C . ARG A 1 90 ? 11.535 3.546 -10.067 1.00 88.12 90 ARG A C 1
ATOM 707 O O . ARG A 1 90 ? 11.792 2.397 -10.406 1.00 88.12 90 ARG A O 1
ATOM 714 N N . THR A 1 91 ? 12.475 4.454 -9.821 1.00 88.19 91 THR A N 1
ATOM 715 C CA . THR A 1 91 ? 13.910 4.177 -9.963 1.00 88.19 91 THR A CA 1
ATOM 716 C C . THR A 1 91 ? 14.375 3.169 -8.916 1.00 88.19 91 THR A C 1
ATOM 718 O O . THR A 1 91 ? 15.097 2.229 -9.237 1.00 88.19 91 THR A O 1
ATOM 721 N N . ALA A 1 92 ? 13.917 3.328 -7.673 1.00 89.88 92 ALA A N 1
ATOM 722 C CA . ALA A 1 92 ? 14.194 2.394 -6.584 1.00 89.88 92 ALA A CA 1
ATOM 723 C C . ALA A 1 92 ? 13.255 1.176 -6.570 1.00 89.88 92 ALA A C 1
ATOM 725 O O . ALA A 1 92 ? 13.471 0.265 -5.778 1.00 89.88 92 ALA A O 1
ATOM 726 N N . ARG A 1 93 ? 12.225 1.163 -7.430 1.00 88.50 93 ARG A N 1
ATOM 727 C CA . ARG A 1 93 ? 11.115 0.198 -7.426 1.00 88.50 93 ARG A CA 1
ATOM 728 C C . ARG A 1 93 ? 10.504 0.018 -6.035 1.00 88.50 93 ARG A C 1
ATOM 730 O O . ARG A 1 93 ? 10.343 -1.090 -5.527 1.00 88.50 93 ARG A O 1
ATOM 737 N N . HIS A 1 94 ? 10.182 1.152 -5.424 1.00 90.62 94 HIS A N 1
ATOM 738 C CA . HIS A 1 94 ? 9.671 1.240 -4.062 1.00 90.62 94 HIS A CA 1
ATOM 739 C C . HIS A 1 94 ? 8.323 1.948 -4.043 1.00 90.62 94 HIS A C 1
ATOM 741 O O . HIS A 1 94 ? 8.155 2.997 -4.665 1.00 90.62 94 HIS A O 1
ATOM 747 N N . LEU A 1 95 ? 7.379 1.384 -3.304 1.00 91.88 95 LEU A N 1
ATOM 748 C CA . LEU A 1 95 ? 6.041 1.906 -3.079 1.00 91.88 95 LEU A CA 1
ATOM 749 C C . LEU A 1 95 ? 5.775 1.907 -1.572 1.00 91.88 95 LEU A C 1
ATOM 751 O O . LEU A 1 95 ? 5.970 0.887 -0.914 1.00 91.88 95 LEU A O 1
ATOM 755 N N . SER A 1 96 ? 5.297 3.013 -1.013 1.00 94.12 96 SER A N 1
ATOM 756 C CA . SER A 1 96 ? 4.883 3.058 0.392 1.00 94.12 96 SER A CA 1
ATOM 757 C C . SER A 1 96 ? 3.478 3.615 0.554 1.00 94.12 96 SER A C 1
ATOM 759 O O . SER A 1 96 ? 3.078 4.528 -0.165 1.00 94.12 96 SER A O 1
ATOM 761 N N . LEU A 1 97 ? 2.739 3.059 1.512 1.00 95.62 97 LEU A N 1
ATOM 762 C CA . LEU A 1 97 ? 1.465 3.576 1.996 1.00 95.62 97 LEU A CA 1
ATOM 763 C C . LEU A 1 97 ? 1.667 4.118 3.408 1.00 95.62 97 LEU A C 1
ATOM 765 O O . LEU A 1 97 ? 2.043 3.382 4.317 1.00 95.62 97 LEU A O 1
ATOM 769 N N . HIS A 1 98 ? 1.400 5.402 3.584 1.00 95.31 98 HIS A N 1
ATOM 770 C CA . HIS A 1 98 ? 1.407 6.088 4.862 1.00 95.31 98 HIS A CA 1
ATOM 771 C C . HIS A 1 98 ? -0.036 6.288 5.312 1.00 95.31 98 HIS A C 1
ATOM 773 O O . HIS A 1 98 ? -0.863 6.765 4.538 1.00 95.31 98 HIS A O 1
ATOM 779 N N . ILE A 1 99 ? -0.320 5.941 6.562 1.00 95.06 99 ILE A N 1
ATOM 780 C CA . ILE A 1 99 ? -1.619 6.153 7.200 1.00 95.06 99 ILE A CA 1
ATOM 781 C C . ILE A 1 99 ? -1.371 7.080 8.387 1.00 95.06 99 ILE A C 1
ATOM 783 O O . ILE A 1 99 ? -0.703 6.702 9.351 1.00 95.06 99 ILE A O 1
ATOM 787 N N . ALA A 1 100 ? -1.848 8.316 8.296 1.00 95.00 100 ALA A N 1
ATOM 788 C CA . ALA A 1 100 ? -1.811 9.284 9.383 1.00 95.00 100 ALA A CA 1
ATOM 789 C C . ALA A 1 100 ? -2.963 9.038 10.365 1.00 95.00 100 ALA A C 1
ATOM 791 O O . ALA A 1 100 ? -4.013 8.525 9.978 1.00 95.00 100 ALA A O 1
ATOM 792 N N . ASP A 1 101 ? -2.768 9.435 11.628 1.00 93.44 101 ASP A N 1
ATOM 793 C CA . ASP A 1 101 ? -3.809 9.367 12.664 1.00 93.44 101 ASP A CA 1
ATOM 794 C C . ASP A 1 101 ? -4.517 7.997 12.672 1.00 93.44 101 ASP A C 1
ATOM 796 O O . ASP A 1 101 ? -5.715 7.904 12.423 1.00 93.44 101 ASP A O 1
ATOM 800 N N . THR A 1 102 ? -3.743 6.912 12.829 1.00 91.94 102 THR A N 1
ATOM 801 C CA . THR A 1 102 ? -4.254 5.535 12.696 1.00 91.94 102 THR A CA 1
ATOM 802 C C . THR A 1 102 ? -5.427 5.317 13.649 1.00 91.94 102 THR A C 1
ATOM 804 O O . THR A 1 102 ? -5.335 5.640 14.836 1.00 91.94 102 THR A O 1
ATOM 807 N N . GLN A 1 103 ? -6.516 4.754 13.140 1.00 91.31 103 GLN A N 1
ATOM 808 C CA . GLN A 1 103 ? -7.747 4.499 13.881 1.00 91.31 103 GLN A CA 1
ATOM 809 C C . GLN A 1 103 ? -7.956 2.991 14.068 1.00 91.31 103 GLN A C 1
ATOM 811 O O . GLN A 1 103 ? -7.462 2.207 13.263 1.00 91.31 103 GLN A O 1
ATOM 816 N N . PRO A 1 104 ? -8.702 2.555 15.094 1.00 85.56 104 PRO A N 1
ATOM 817 C CA . PRO A 1 104 ? -8.950 1.133 15.360 1.00 85.56 104 PRO A CA 1
ATOM 818 C C . PRO A 1 104 ? -9.517 0.370 14.155 1.00 85.56 104 PRO A C 1
ATOM 820 O O . PRO A 1 104 ? -9.176 -0.794 13.926 1.00 85.56 104 PRO A O 1
ATOM 823 N N . GLU A 1 105 ? -10.344 1.046 13.360 1.00 89.12 105 GLU A N 1
ATOM 824 C CA . GLU A 1 105 ? -10.965 0.557 12.129 1.00 89.12 105 GLU A CA 1
ATOM 825 C C 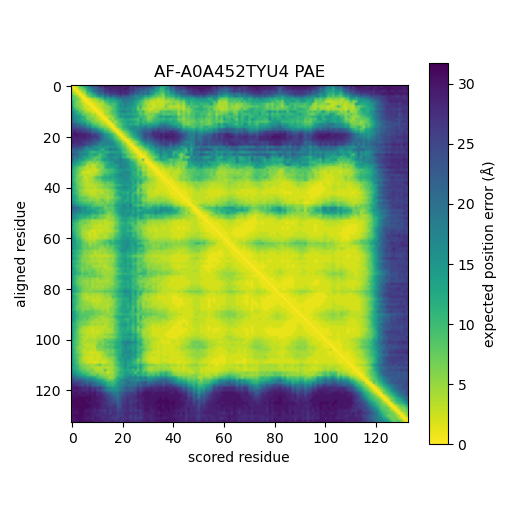. GLU A 1 105 ? -9.942 0.319 11.013 1.00 89.12 105 GLU A C 1
ATOM 827 O O . GLU A 1 105 ? -10.237 -0.374 10.039 1.00 89.12 105 GLU A O 1
ATOM 832 N N . ASP A 1 106 ? -8.728 0.857 11.135 1.00 90.38 106 ASP A N 1
ATOM 833 C CA . ASP A 1 106 ? -7.618 0.596 10.221 1.00 90.38 106 ASP A CA 1
ATOM 834 C C . ASP A 1 106 ? -7.023 -0.807 10.426 1.00 90.38 106 ASP A C 1
ATOM 836 O O . ASP A 1 106 ? -6.243 -1.249 9.586 1.00 90.38 106 ASP A O 1
ATOM 840 N N . SER A 1 107 ? -7.428 -1.553 11.462 1.00 91.56 107 SER A N 1
ATOM 841 C CA . SER A 1 107 ? -7.022 -2.951 11.665 1.00 91.56 107 SER A CA 1
ATOM 842 C C . SER A 1 107 ? -7.502 -3.854 10.527 1.00 91.56 107 SER A C 1
ATOM 844 O O . SER A 1 107 ? -8.686 -4.188 10.430 1.00 91.56 107 SER A O 1
ATOM 846 N N . ALA A 1 108 ? -6.583 -4.247 9.648 1.00 92.25 108 ALA A N 1
ATOM 847 C CA . ALA A 1 108 ? -6.890 -4.964 8.418 1.00 92.25 108 ALA A CA 1
ATOM 848 C C . ALA A 1 108 ? -5.628 -5.560 7.778 1.00 92.25 108 ALA A C 1
ATOM 850 O O . ALA A 1 108 ? -4.491 -5.258 8.154 1.00 92.25 108 ALA A O 1
ATOM 851 N N . VAL A 1 109 ? -5.848 -6.384 6.756 1.00 91.38 109 VAL A N 1
ATOM 852 C CA . VAL A 1 109 ? -4.811 -6.779 5.805 1.00 91.38 109 VAL A CA 1
ATOM 853 C C . VAL A 1 109 ? -4.754 -5.743 4.688 1.00 91.38 109 VAL A C 1
ATOM 855 O O . VAL A 1 109 ? -5.771 -5.418 4.079 1.00 91.38 109 VAL A O 1
ATOM 858 N N . TYR A 1 110 ? -3.563 -5.239 4.407 1.00 91.81 110 TYR A N 1
ATOM 859 C CA . TYR A 1 110 ? -3.267 -4.302 3.337 1.00 91.81 110 TYR A CA 1
ATOM 860 C C . TYR A 1 110 ? -2.445 -5.009 2.279 1.00 91.81 110 TYR A C 1
ATOM 862 O O . TYR A 1 110 ? -1.494 -5.720 2.597 1.00 91.81 110 TYR A O 1
ATOM 870 N N . PHE A 1 111 ? -2.788 -4.809 1.016 1.00 87.75 111 PHE A N 1
ATOM 871 C CA . PHE A 1 111 ? -2.019 -5.397 -0.067 1.00 87.75 111 PHE A CA 1
ATOM 872 C C . PHE A 1 111 ? -1.838 -4.444 -1.222 1.00 87.75 111 PHE A C 1
ATOM 874 O O . PHE A 1 111 ? -2.780 -3.778 -1.649 1.00 87.75 111 PHE A O 1
ATOM 881 N N . SER A 1 112 ? -0.608 -4.400 -1.718 1.00 87.88 112 SER A N 1
ATOM 882 C CA . SER A 1 112 ? -0.273 -3.715 -2.953 1.00 87.88 112 SER A CA 1
ATOM 883 C C . SER A 1 112 ? -0.244 -4.721 -4.090 1.00 87.88 112 SER A C 1
ATOM 885 O O . SER A 1 112 ? 0.223 -5.855 -3.949 1.00 87.88 112 SER A O 1
ATOM 887 N N . VAL A 1 113 ? -0.753 -4.279 -5.229 1.00 85.06 113 VAL A N 1
ATOM 888 C CA . VAL A 1 113 ? -0.669 -5.002 -6.492 1.00 85.06 113 VAL A CA 1
ATOM 889 C C . VAL A 1 113 ? 0.069 -4.114 -7.480 1.00 85.06 113 VAL A C 1
ATOM 891 O O . VAL A 1 113 ? -0.051 -2.890 -7.430 1.00 85.06 113 VAL A O 1
ATOM 894 N N . TYR A 1 114 ? 0.830 -4.720 -8.379 1.00 82.19 114 TY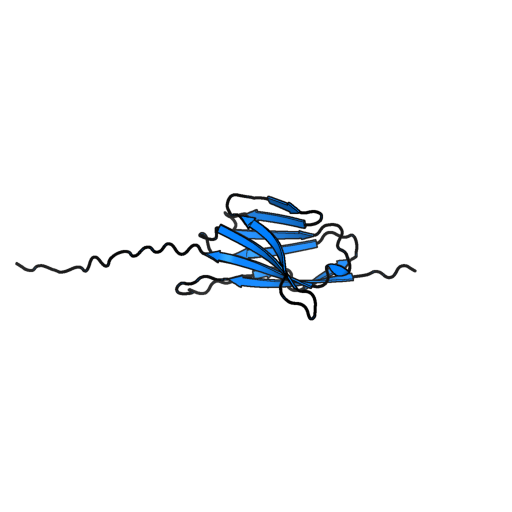R A N 1
ATOM 895 C CA . TYR A 1 114 ? 1.375 -4.041 -9.545 1.00 82.19 114 TYR A CA 1
ATOM 896 C C . TYR A 1 114 ? 1.085 -4.877 -10.792 1.00 82.19 114 TYR A C 1
ATOM 898 O O . TYR A 1 114 ? 1.117 -6.109 -10.754 1.00 82.19 114 TYR A O 1
ATOM 906 N N . TYR A 1 115 ? 0.743 -4.191 -11.881 1.00 75.44 115 TYR A N 1
ATOM 907 C CA . TYR A 1 115 ? 0.417 -4.814 -13.162 1.00 75.44 115 TYR A CA 1
ATOM 908 C C . TYR A 1 115 ? 1.519 -4.518 -14.171 1.00 75.44 115 TYR A C 1
ATOM 910 O O . TYR A 1 115 ? 1.713 -3.353 -14.533 1.00 75.44 115 TYR A O 1
ATOM 918 N N . CYS A 1 116 ? 2.189 -5.566 -14.654 1.00 72.06 116 CYS A N 1
ATOM 919 C CA . CYS A 1 116 ? 3.090 -5.473 -15.798 1.00 72.06 116 CYS A CA 1
ATOM 920 C C . CYS A 1 116 ? 2.297 -5.068 -17.053 1.00 72.06 116 CYS A C 1
ATOM 922 O O . CYS A 1 116 ? 1.270 -5.677 -17.361 1.00 72.06 116 CYS A O 1
ATOM 924 N N . ALA A 1 117 ? 2.784 -4.096 -17.828 1.00 62.12 117 ALA A N 1
ATOM 925 C CA . ALA A 1 117 ? 2.308 -3.926 -19.197 1.00 62.12 117 ALA A CA 1
ATOM 926 C C . ALA A 1 117 ? 2.863 -5.075 -20.055 1.00 62.12 117 ALA A C 1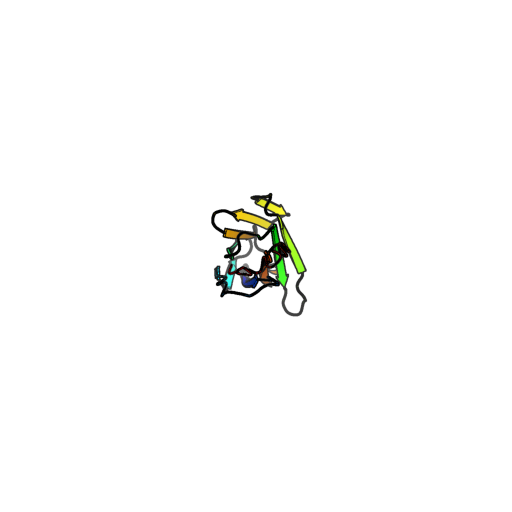
ATOM 928 O O . ALA A 1 117 ? 4.077 -5.189 -20.228 1.00 62.12 117 ALA A O 1
ATOM 929 N N . VAL A 1 118 ? 1.993 -5.936 -20.589 1.00 57.53 118 VAL A N 1
ATOM 930 C CA . VAL A 1 118 ? 2.399 -6.871 -21.643 1.00 57.53 118 VAL A CA 1
ATOM 931 C C . VAL A 1 118 ? 2.517 -6.050 -22.919 1.00 57.53 118 VAL A C 1
ATOM 933 O O . VAL A 1 118 ? 1.516 -5.641 -23.502 1.00 57.53 118 VAL A O 1
ATOM 936 N N . ASN A 1 119 ? 3.746 -5.767 -23.344 1.00 53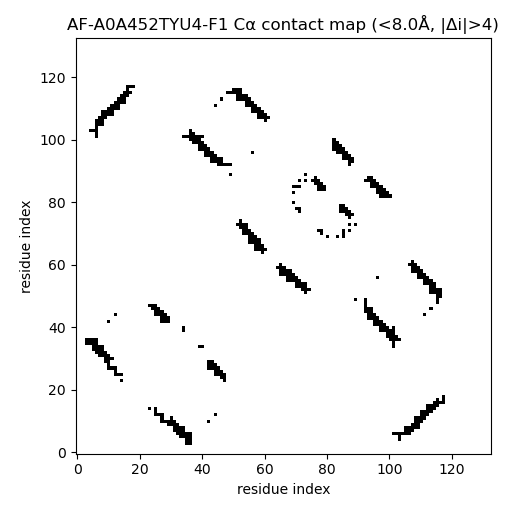.16 119 ASN A N 1
ATOM 937 C CA . ASN A 1 119 ? 3.956 -5.416 -24.738 1.00 53.16 119 ASN A CA 1
ATOM 938 C C . ASN A 1 119 ? 3.690 -6.698 -25.527 1.00 53.16 119 ASN A C 1
ATOM 940 O O . ASN A 1 119 ? 4.527 -7.604 -25.495 1.00 53.16 119 ASN A O 1
ATOM 944 N N . ASP A 1 120 ? 2.556 -6.777 -26.226 1.00 44.75 120 ASP A N 1
ATOM 945 C CA . ASP A 1 120 ? 2.342 -7.748 -27.304 1.00 44.75 120 ASP A CA 1
ATOM 946 C C . ASP A 1 120 ? 3.319 -7.426 -28.439 1.00 44.75 120 ASP A C 1
ATOM 948 O O . ASP A 1 120 ? 2.977 -6.942 -29.516 1.00 44.75 120 ASP A O 1
ATOM 952 N N . THR A 1 121 ? 4.596 -7.672 -28.183 1.00 45.88 121 THR A N 1
ATOM 953 C CA . THR A 1 121 ? 5.596 -7.763 -29.225 1.00 45.88 121 THR A CA 1
ATOM 954 C C . THR A 1 121 ? 5.442 -9.171 -29.765 1.00 45.88 121 THR A C 1
ATOM 956 O O . THR A 1 121 ? 6.118 -10.101 -29.334 1.00 45.88 121 THR A O 1
ATOM 959 N N . VAL A 1 122 ? 4.528 -9.339 -30.722 1.00 47.62 122 VAL A N 1
ATOM 960 C CA . VAL A 1 122 ? 4.712 -10.369 -31.744 1.00 47.62 122 VAL A CA 1
ATOM 961 C C . VAL A 1 122 ? 5.969 -9.953 -32.505 1.00 47.62 122 VAL A C 1
ATOM 963 O O . VAL A 1 122 ? 5.912 -9.320 -33.556 1.00 47.62 122 VAL A O 1
ATOM 966 N N . THR A 1 123 ? 7.141 -10.240 -31.943 1.00 42.41 123 THR A N 1
ATOM 967 C CA . THR A 1 123 ? 8.363 -10.320 -32.726 1.00 42.41 123 THR A CA 1
ATOM 968 C C . THR A 1 123 ? 8.177 -11.539 -33.603 1.00 42.41 123 THR A C 1
ATOM 970 O O . THR A 1 123 ? 8.401 -12.674 -33.184 1.00 42.41 123 THR A O 1
ATOM 973 N N . GLY A 1 124 ? 7.674 -11.284 -34.814 1.00 38.47 124 GLY A N 1
ATOM 974 C CA . GLY A 1 124 ? 7.671 -12.249 -35.893 1.00 38.47 124 GLY A CA 1
ATOM 975 C C . GLY A 1 124 ? 9.024 -12.942 -35.914 1.00 38.47 124 GLY A C 1
ATOM 976 O O . GLY A 1 124 ? 10.075 -12.301 -35.968 1.00 38.47 124 GLY A O 1
ATOM 977 N N . THR A 1 125 ? 8.978 -14.259 -35.798 1.00 37.88 125 THR A N 1
ATOM 978 C CA . THR A 1 125 ? 10.087 -15.152 -36.068 1.00 37.88 125 THR A CA 1
ATOM 979 C C . THR A 1 125 ? 10.595 -14.862 -37.477 1.00 37.88 125 THR A C 1
ATOM 981 O O . THR A 1 125 ? 10.071 -15.374 -38.462 1.00 37.88 125 THR A O 1
ATOM 984 N N . ALA A 1 126 ? 11.639 -14.043 -37.593 1.00 36.81 126 ALA A N 1
ATOM 985 C CA . ALA A 1 126 ? 12.517 -14.098 -38.749 1.00 36.81 126 ALA A CA 1
ATOM 986 C C . ALA A 1 126 ? 13.303 -15.407 -38.616 1.00 36.81 126 ALA A C 1
ATOM 988 O O . ALA A 1 126 ? 14.376 -15.459 -38.018 1.00 36.81 126 ALA A O 1
ATOM 989 N N . GLY A 1 127 ? 12.689 -16.495 -39.084 1.00 37.41 127 GLY A N 1
ATOM 990 C CA . GLY A 1 127 ? 13.369 -17.761 -39.280 1.00 37.41 127 GLY A CA 1
ATOM 991 C C . GLY A 1 127 ? 14.566 -17.524 -40.189 1.00 37.41 127 GLY A C 1
ATOM 992 O O . GLY A 1 127 ? 14.413 -17.064 -41.320 1.00 37.41 127 GLY A O 1
ATOM 993 N N . GLY A 1 128 ? 15.757 -17.820 -39.677 1.00 35.19 128 GLY A N 1
ATOM 994 C CA . GLY A 1 128 ? 16.914 -18.037 -40.523 1.00 35.19 128 GLY A CA 1
ATOM 995 C C . GLY A 1 128 ? 16.628 -19.233 -41.424 1.00 35.19 128 GLY A C 1
ATOM 996 O O . GLY A 1 128 ? 16.411 -20.339 -40.935 1.00 35.19 128 GLY A O 1
ATOM 997 N N . ALA A 1 129 ? 16.614 -18.999 -42.730 1.00 33.00 129 ALA A N 1
ATOM 998 C CA . ALA A 1 129 ? 16.812 -20.036 -43.723 1.00 33.00 129 ALA A CA 1
ATOM 999 C C . ALA A 1 129 ? 18.130 -19.722 -44.432 1.00 33.00 129 ALA A C 1
ATOM 1001 O O . ALA A 1 129 ? 18.257 -18.719 -45.134 1.00 33.00 129 ALA A O 1
ATOM 1002 N N . GLU A 1 130 ? 19.123 -20.571 -44.183 1.00 33.06 130 GLU A N 1
ATOM 1003 C CA . GLU A 1 130 ? 20.328 -20.677 -44.990 1.00 33.06 130 GLU A CA 1
ATOM 1004 C C . GLU A 1 130 ? 19.923 -20.981 -46.439 1.00 33.06 130 GLU A C 1
ATOM 1006 O O . GLU A 1 130 ? 19.189 -21.935 -46.700 1.00 33.06 130 GLU A O 1
ATOM 1011 N N . HIS A 1 131 ? 20.419 -20.196 -47.394 1.00 31.30 131 HIS A N 1
ATOM 1012 C CA . HIS A 1 131 ? 20.425 -20.585 -48.800 1.00 31.30 131 HIS A CA 1
ATOM 1013 C C . HIS A 1 131 ? 21.872 -20.856 -49.198 1.00 31.30 131 HIS A C 1
ATOM 1015 O O . HIS A 1 131 ? 22.678 -19.949 -49.392 1.00 31.30 131 HIS A O 1
ATOM 1021 N N . LYS A 1 132 ? 22.185 -22.151 -49.239 1.00 33.19 132 LYS A N 1
ATOM 1022 C CA . LYS A 1 132 ? 23.398 -22.722 -49.808 1.00 33.19 132 LYS A CA 1
ATOM 1023 C C . LYS A 1 132 ? 23.304 -22.608 -51.332 1.00 33.19 132 LYS A C 1
ATOM 1025 O O . LYS A 1 132 ? 22.346 -23.114 -51.915 1.00 33.19 132 LYS A O 1
ATOM 1030 N N . LEU A 1 133 ? 24.291 -21.963 -51.941 1.00 35.59 133 LEU A N 1
ATOM 1031 C CA . LEU A 1 133 ? 24.617 -22.068 -53.363 1.00 35.59 133 LEU A CA 1
ATOM 1032 C C . LEU A 1 133 ? 26.041 -22.609 -53.461 1.00 35.59 133 LEU A C 1
ATOM 1034 O O . LEU A 1 133 ? 26.895 -22.107 -52.694 1.00 35.59 133 LEU A O 1
#

InterPro domains:
  IPR007110 Immunoglobulin-like domain [PS50835] (24-133)
  IPR013106 Immunoglobulin V-set domain [PF07686] (28-111)
  IPR013106 Immunoglobulin V-set domain [SM00406] (40-118)
  IPR013783 Immunoglobulin-like fold [G3DSA:2.60.40.10] (20-130)
  IPR036179 Immunoglobulin-like domain superfamily [SSF48726] (26-125)
  IPR051006 T cell receptor variable domain [PTHR19343] (7-122)

Foldseek 3Di:
DDDFQKAKEAEDEDEDEPDDDPDWDKDKPPRIDIHTAQAKDKIKIAGDDLQWFKKWKWWADPPGDTDTDDMDGPVDQWDDDDQWIWGDDSVRRMIMIMGGRDDNVSRTYMYMYTYGDPPPPPPPPPDDDDDDD

Sequence (133 aa):
MGKNLESLLLSLTFSFCTGFSRGETVEQRPSTLSVRQGRSSVINCSYSDSASVYFPWYKQELGKGPRLLIDIRSSMTTKEDQRLTVLLNRTARHLSLHIADTQPEDSAVYFSVYYCAVNDTVTGTAGGAEHKL

Solvent-accessible surface area (backbone atoms only — not comparable to full-atom values): 7875 Å² total; per-residue (Å²): 134,82,79,85,53,63,19,48,38,31,52,50,79,50,82,56,61,95,60,88,83,73,84,77,76,72,56,58,46,57,57,65,42,82,39,52,56,63,37,68,48,70,44,37,38,41,54,75,75,85,55,44,46,47,38,41,31,30,40,26,42,89,97,52,70,82,36,86,69,53,69,46,45,64,93,45,51,66,50,78,57,95,52,34,38,38,40,44,38,76,91,78,27,36,38,34,43,33,37,46,57,32,44,63,85,62,36,25,42,33,33,46,38,43,36,53,62,78,76,86,70,81,71,72,80,80,71,88,75,87,82,88,128